Protein AF-A0A800IGM8-F1 (afdb_monomer_lite)

Sequence (60 aa):
MSEARGRRKSGGGRSARQASRAADTVTAPAFITRQLNPFEVLDEAGLELIERNADTILDE

Secondary structure (DSSP, 8-state):
-----------HHHHHHHHHHHHS-----SSPPP-SPPPP-S-HHHHHHHHHHHHHHHH-

Foldseek 3Di:
DDDPPDPPPPDPPVVVVVVVVVVPDDDDPPDDDDPDDDDDPDDPVRVVVVVVVVVVVVVD

Structure (mmCIF, N/CA/C/O backbone):
data_AF-A0A800IGM8-F1
#
_entry.id   AF-A0A800IGM8-F1
#
loop_
_atom_site.group_PDB
_atom_site.id
_atom_site.type_symbol
_atom_site.label_atom_id
_atom_site.label_alt_id
_atom_site.label_comp_id
_atom_site.label_asym_id
_atom_site.label_entity_id
_atom_site.label_seq_id
_atom_site.pdbx_PDB_ins_code
_atom_site.Cartn_x
_atom_site.Cartn_y
_atom_site.Cartn_z
_atom_site.occupancy
_atom_site.B_iso_or_equiv
_atom_site.auth_seq_id
_atom_site.auth_comp_id
_atom_site.auth_asym_id
_atom_site.auth_atom_id
_atom_site.pdbx_PDB_model_num
ATOM 1 N N . MET A 1 1 ? 25.640 19.454 -71.616 1.00 39.66 1 MET A N 1
ATOM 2 C CA . MET A 1 1 ? 26.424 19.909 -70.448 1.00 39.66 1 MET A CA 1
ATOM 3 C C . MET A 1 1 ? 25.604 19.647 -69.195 1.00 39.66 1 MET A C 1
ATOM 5 O O . MET A 1 1 ? 24.749 20.453 -68.858 1.00 39.66 1 MET A O 1
ATOM 9 N N . SER A 1 2 ? 25.781 18.499 -68.549 1.00 45.91 2 SER A N 1
ATOM 10 C CA . SER A 1 2 ? 25.114 18.220 -67.275 1.00 45.91 2 SER A CA 1
ATOM 11 C C . SER A 1 2 ? 2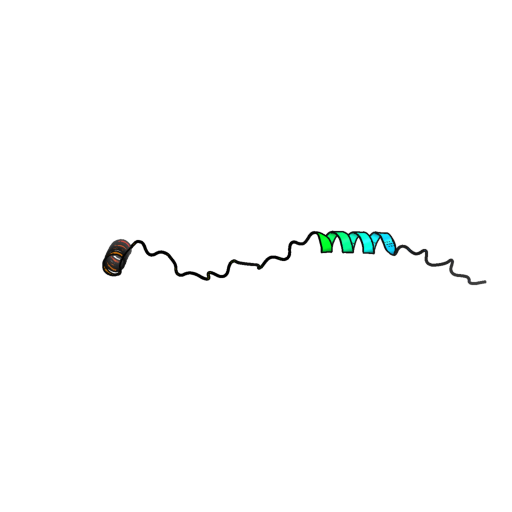6.055 17.423 -66.388 1.00 45.91 2 SER A C 1
ATOM 13 O O . SER A 1 2 ? 26.163 16.209 -66.520 1.00 45.91 2 SER A O 1
ATOM 15 N N . GLU A 1 3 ? 26.723 18.109 -65.473 1.00 44.88 3 GLU A N 1
ATOM 16 C CA . GLU A 1 3 ? 27.356 17.455 -64.336 1.00 44.88 3 GLU A CA 1
ATOM 17 C C . GLU A 1 3 ? 26.837 18.123 -63.070 1.00 44.88 3 GLU A C 1
ATOM 19 O O . GLU A 1 3 ? 27.232 19.228 -62.690 1.00 44.88 3 GLU A O 1
ATOM 24 N N . ALA A 1 4 ? 25.876 17.448 -62.440 1.00 51.03 4 ALA A N 1
ATOM 25 C CA . ALA A 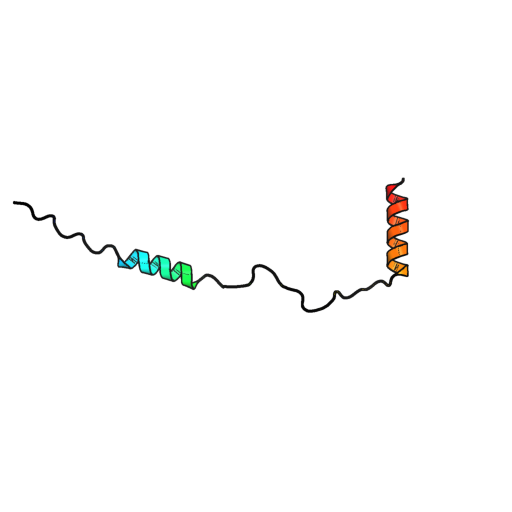1 4 ? 25.412 17.772 -61.106 1.00 51.03 4 ALA A CA 1
ATOM 26 C C . ALA A 1 4 ? 26.591 17.585 -60.141 1.00 51.03 4 ALA A C 1
ATOM 28 O O . ALA A 1 4 ? 26.974 16.465 -59.801 1.00 51.03 4 ALA A O 1
ATOM 29 N N . ARG A 1 5 ? 27.193 18.712 -59.741 1.00 53.53 5 ARG A N 1
ATOM 30 C CA . ARG A 1 5 ? 28.295 18.781 -58.779 1.00 53.53 5 ARG A CA 1
ATOM 31 C C . ARG A 1 5 ? 27.978 17.941 -57.545 1.00 53.53 5 ARG A C 1
ATOM 33 O O . ARG A 1 5 ? 26.938 18.105 -56.910 1.00 53.53 5 ARG A O 1
ATOM 40 N N . GLY A 1 6 ? 28.926 17.060 -57.237 1.00 49.78 6 GLY A N 1
ATOM 41 C CA . GLY A 1 6 ? 28.862 16.038 -56.207 1.00 49.78 6 GLY A CA 1
ATOM 42 C C . GLY A 1 6 ? 28.170 16.480 -54.922 1.00 49.78 6 GLY A C 1
ATOM 43 O O . GLY A 1 6 ? 28.543 17.457 -54.269 1.00 49.78 6 GLY A O 1
ATOM 44 N N . ARG A 1 7 ? 27.177 15.675 -54.553 1.00 53.91 7 ARG A N 1
ATOM 45 C CA . ARG A 1 7 ? 26.496 15.633 -53.262 1.00 53.91 7 ARG A CA 1
ATOM 46 C C . ARG A 1 7 ? 27.546 15.467 -52.156 1.00 53.91 7 ARG A C 1
ATOM 48 O O . ARG A 1 7 ? 27.954 14.356 -51.829 1.00 53.91 7 ARG A O 1
ATOM 55 N N . ARG A 1 8 ? 28.046 16.589 -51.628 1.00 53.84 8 ARG A N 1
ATOM 56 C CA . ARG A 1 8 ? 29.036 16.627 -50.544 1.00 53.84 8 ARG A CA 1
ATOM 57 C C . ARG A 1 8 ? 28.506 15.817 -49.357 1.00 53.84 8 ARG A C 1
ATOM 59 O O . ARG A 1 8 ? 27.407 16.072 -48.871 1.00 53.84 8 ARG A O 1
ATOM 66 N N . LYS A 1 9 ? 29.309 14.843 -48.917 1.00 55.69 9 LYS A N 1
ATOM 67 C CA . LYS A 1 9 ? 29.161 14.017 -47.708 1.00 55.69 9 LYS A CA 1
ATOM 68 C C . LYS A 1 9 ? 28.852 14.875 -46.465 1.00 55.69 9 LYS A C 1
ATOM 70 O O . LYS A 1 9 ? 29.742 15.169 -45.679 1.00 55.69 9 LYS A O 1
ATOM 75 N N . SER A 1 10 ? 27.592 15.229 -46.229 1.00 56.56 10 SER A N 1
ATOM 76 C CA . SER A 1 10 ? 27.116 15.774 -44.944 1.00 56.56 10 SER A CA 1
ATOM 77 C C . SER A 1 10 ? 26.617 14.640 -44.029 1.00 56.56 10 SER A C 1
ATOM 79 O O . SER A 1 10 ? 25.510 14.673 -43.503 1.00 56.56 10 SER A O 1
ATOM 81 N N . GL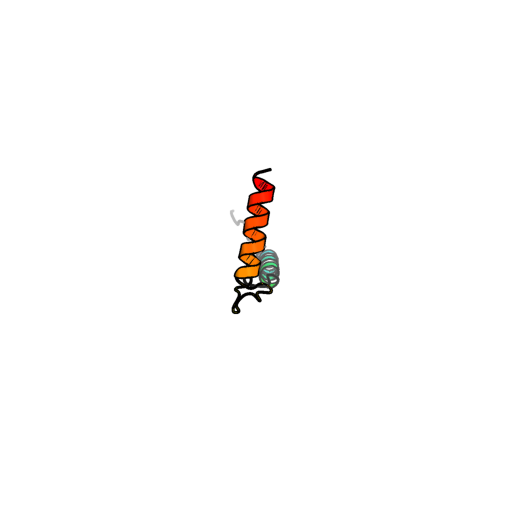Y A 1 11 ? 27.395 13.554 -43.930 1.00 59.25 11 GLY A N 1
ATOM 82 C CA . GLY A 1 11 ? 26.951 12.294 -43.311 1.00 59.25 11 GLY A CA 1
ATOM 83 C C . GLY A 1 11 ? 27.512 11.995 -41.917 1.00 59.25 11 GLY A C 1
ATOM 84 O O . GLY A 1 11 ? 26.912 11.214 -41.191 1.00 59.25 11 GLY A O 1
ATOM 85 N N . GLY A 1 12 ? 28.639 12.603 -41.523 1.00 66.56 12 GLY A N 1
ATOM 86 C CA . GLY A 1 12 ? 29.390 12.176 -40.327 1.00 66.56 12 GLY A CA 1
ATOM 87 C C . GLY A 1 12 ? 28.992 12.859 -39.014 1.00 66.56 12 GLY A C 1
ATOM 88 O O . GLY A 1 12 ? 28.981 12.235 -37.961 1.00 66.56 12 GLY A O 1
ATOM 89 N N . GLY A 1 13 ? 28.617 14.142 -39.053 1.00 81.44 13 GLY A N 1
ATOM 90 C CA . GLY A 1 13 ? 28.257 14.869 -37.827 1.00 81.44 13 GLY A CA 1
ATOM 91 C C . GLY A 1 13 ? 26.930 14.398 -37.226 1.00 81.44 13 GLY A C 1
ATOM 92 O O . GLY A 1 13 ? 26.770 14.344 -36.009 1.00 81.44 13 GLY A O 1
ATOM 93 N N . ARG A 1 14 ? 25.970 14.021 -38.080 1.00 80.88 14 ARG A N 1
ATOM 94 C CA . ARG A 1 14 ? 24.661 13.516 -37.648 1.00 80.88 14 ARG A CA 1
ATOM 95 C C . ARG A 1 14 ? 24.772 12.134 -37.011 1.00 80.88 14 ARG A C 1
ATOM 97 O O . ARG A 1 14 ? 24.144 11.912 -35.981 1.00 80.88 14 ARG A O 1
ATOM 104 N N . SER A 1 15 ? 25.568 11.239 -37.598 1.00 83.06 15 SER A N 1
ATOM 105 C CA . SER A 1 15 ? 25.784 9.900 -37.046 1.00 83.06 15 SER A CA 1
ATOM 106 C C . SER A 1 15 ? 26.500 9.965 -35.698 1.00 83.06 15 SER A C 1
ATOM 108 O O . SER A 1 15 ? 26.053 9.316 -34.761 1.00 83.06 15 SER A O 1
ATOM 110 N N . ALA A 1 16 ? 27.519 10.819 -35.554 1.00 83.88 16 ALA A N 1
ATOM 111 C CA . ALA A 1 16 ? 28.209 11.027 -34.280 1.00 83.88 16 ALA A CA 1
ATOM 112 C C . ALA A 1 16 ? 27.269 11.557 -33.180 1.00 83.88 16 ALA A C 1
ATOM 114 O O . ALA A 1 16 ? 27.280 11.052 -32.062 1.00 83.88 16 ALA A O 1
ATOM 115 N N . ARG A 1 17 ? 26.393 12.520 -33.509 1.00 83.12 17 ARG A N 1
ATOM 116 C CA . ARG A 1 17 ? 25.373 13.044 -32.575 1.00 83.12 17 ARG A CA 1
ATOM 117 C C . ARG A 1 17 ? 24.293 12.017 -32.222 1.00 83.12 17 ARG A C 1
ATOM 119 O O . ARG A 1 17 ? 23.743 12.066 -31.128 1.00 83.12 17 ARG A O 1
ATOM 126 N N . GLN A 1 18 ? 23.939 11.121 -33.147 1.00 82.94 18 GLN A N 1
ATOM 127 C CA . GLN A 1 18 ? 23.031 10.009 -32.846 1.00 82.94 18 GLN A CA 1
ATOM 128 C C . GLN A 1 18 ? 23.700 8.983 -31.930 1.00 82.94 18 GLN A C 1
ATOM 130 O O . GLN A 1 18 ? 23.076 8.553 -30.966 1.00 82.94 18 GLN A O 1
ATOM 135 N N . ALA A 1 19 ? 24.960 8.638 -32.198 1.00 81.56 19 ALA A N 1
ATOM 136 C CA . ALA A 1 19 ? 25.725 7.698 -31.388 1.00 81.56 19 ALA A CA 1
ATOM 137 C C . ALA A 1 19 ? 25.938 8.212 -29.957 1.00 81.56 19 ALA A C 1
ATOM 139 O O . ALA A 1 19 ? 25.740 7.452 -29.018 1.00 81.56 19 ALA A O 1
ATOM 140 N N . SER A 1 20 ? 26.249 9.503 -29.776 1.00 81.31 20 SER A N 1
ATOM 141 C CA . SER A 1 20 ? 26.407 10.085 -28.436 1.00 81.31 20 SER A CA 1
ATOM 142 C C . SER A 1 20 ? 25.105 10.036 -27.629 1.00 81.31 20 SER A C 1
ATOM 144 O O . SER A 1 20 ? 25.110 9.627 -26.479 1.00 81.31 20 SER A O 1
ATOM 146 N N . ARG A 1 21 ? 23.960 10.354 -28.253 1.00 80.25 21 ARG A N 1
ATOM 147 C CA . ARG A 1 21 ? 22.643 10.258 -27.595 1.00 80.25 21 ARG A CA 1
ATOM 148 C C . ARG A 1 21 ? 22.263 8.830 -27.207 1.00 80.25 21 ARG A C 1
ATOM 150 O O . ARG A 1 21 ? 21.559 8.654 -26.223 1.00 80.25 21 ARG A O 1
ATOM 157 N N . ALA A 1 22 ? 22.681 7.840 -27.993 1.00 76.38 22 ALA A N 1
ATOM 158 C CA . ALA A 1 22 ? 22.429 6.431 -27.701 1.00 76.38 22 ALA A CA 1
ATOM 159 C C . ALA A 1 22 ? 23.381 5.867 -26.632 1.00 76.38 22 ALA A C 1
ATOM 161 O O . ALA A 1 22 ? 23.029 4.907 -25.955 1.00 76.38 22 ALA A O 1
ATOM 162 N N . ALA A 1 23 ? 24.574 6.448 -26.480 1.00 71.25 23 ALA A N 1
ATOM 163 C CA . ALA A 1 23 ? 25.559 6.017 -25.491 1.00 71.25 23 ALA A CA 1
ATOM 164 C C . ALA A 1 23 ? 25.191 6.440 -24.056 1.00 71.25 23 ALA A C 1
ATOM 166 O O . ALA A 1 23 ? 25.525 5.726 -23.116 1.00 71.25 23 ALA A O 1
ATOM 167 N N . ASP A 1 24 ? 24.471 7.555 -23.893 1.00 65.81 24 ASP A N 1
ATOM 168 C CA . ASP A 1 24 ? 24.167 8.141 -22.577 1.00 65.81 24 ASP A CA 1
ATOM 169 C C . ASP A 1 24 ? 22.873 7.613 -21.926 1.00 65.81 24 ASP A C 1
ATOM 171 O O . ASP A 1 24 ? 22.528 7.998 -20.807 1.00 65.81 24 ASP A O 1
ATOM 175 N N . THR A 1 25 ? 22.124 6.726 -22.590 1.00 71.88 25 THR A N 1
ATOM 176 C CA . THR A 1 25 ? 20.924 6.128 -21.990 1.00 71.88 25 THR A CA 1
ATOM 177 C C . THR A 1 25 ? 21.299 4.954 -21.096 1.00 71.88 25 THR A C 1
ATOM 179 O O . THR A 1 25 ? 21.537 3.840 -21.569 1.00 71.88 25 THR A O 1
ATOM 182 N N . VAL A 1 26 ? 21.310 5.196 -19.784 1.00 74.81 26 VAL A N 1
ATOM 183 C CA . VAL A 1 26 ? 21.395 4.140 -18.770 1.00 74.81 26 VAL A CA 1
ATOM 184 C C . VAL A 1 26 ? 20.228 3.177 -18.984 1.00 74.81 26 VAL A C 1
ATOM 186 O O . VAL A 1 26 ? 19.066 3.530 -18.794 1.00 74.81 26 VAL A O 1
ATOM 189 N N . THR A 1 27 ? 20.541 1.956 -19.412 1.00 81.12 27 THR A N 1
ATOM 190 C CA . THR A 1 27 ? 19.539 0.902 -19.579 1.00 81.12 27 THR A CA 1
ATOM 191 C C . THR A 1 27 ? 19.281 0.287 -18.211 1.00 81.12 27 THR A C 1
ATOM 193 O O . THR A 1 27 ? 20.029 -0.576 -17.760 1.00 81.12 27 THR A O 1
ATOM 196 N N . ALA A 1 28 ? 18.247 0.773 -17.532 1.00 84.56 28 ALA A N 1
ATOM 197 C CA . ALA A 1 28 ? 17.760 0.210 -16.281 1.00 84.56 28 ALA A CA 1
ATOM 198 C C . ALA A 1 28 ? 16.324 -0.305 -16.462 1.00 84.56 28 ALA A C 1
ATOM 200 O O . ALA A 1 28 ? 15.593 0.197 -17.322 1.00 84.56 28 ALA A O 1
ATOM 201 N N . PRO A 1 29 ? 15.894 -1.293 -15.661 1.00 88.88 29 PRO A N 1
ATOM 202 C CA . PRO A 1 29 ? 14.489 -1.668 -15.592 1.00 88.88 29 PRO A CA 1
ATOM 203 C C . PRO A 1 29 ? 13.619 -0.461 -15.227 1.00 88.88 29 PRO A C 1
ATOM 205 O O . PRO A 1 29 ? 14.017 0.378 -14.421 1.00 88.88 29 PRO A O 1
ATOM 208 N N . ALA A 1 30 ? 12.407 -0.401 -15.781 1.00 90.50 30 ALA A N 1
ATOM 209 C CA . ALA A 1 30 ? 11.469 0.687 -15.499 1.00 90.50 30 ALA A CA 1
ATOM 210 C C . ALA A 1 30 ? 11.009 0.720 -14.029 1.00 90.50 30 ALA A C 1
ATOM 212 O O . ALA A 1 30 ? 10.589 1.763 -13.536 1.00 90.50 30 ALA A O 1
ATOM 213 N N . PHE A 1 31 ? 11.076 -0.416 -13.330 1.00 94.19 31 PHE A N 1
ATOM 214 C CA . PHE A 1 31 ? 10.683 -0.548 -11.932 1.00 9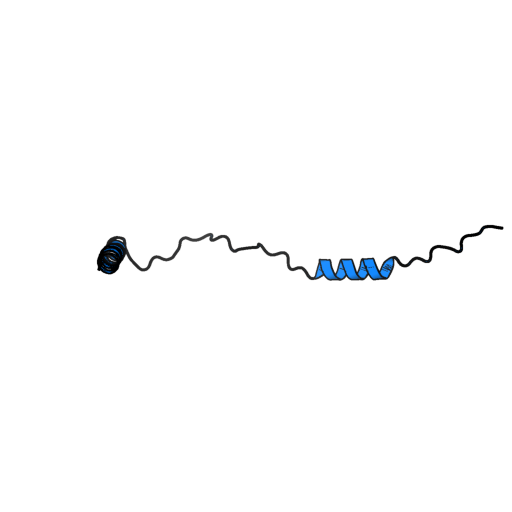4.19 31 PHE A CA 1
ATOM 215 C C . PHE A 1 31 ? 11.467 -1.662 -11.230 1.00 94.19 31 PHE A C 1
ATOM 217 O O . PHE A 1 31 ? 12.001 -2.577 -11.860 1.00 94.19 31 PHE A O 1
ATOM 224 N N . ILE A 1 32 ? 11.498 -1.596 -9.899 1.00 95.00 32 ILE A N 1
ATOM 225 C CA . ILE A 1 32 ? 12.048 -2.655 -9.052 1.00 95.00 32 ILE A CA 1
ATOM 226 C C . ILE A 1 32 ? 11.039 -3.802 -8.971 1.00 95.00 32 ILE A C 1
ATOM 228 O O . ILE A 1 32 ? 9.879 -3.594 -8.623 1.00 95.00 32 ILE A O 1
ATOM 232 N N . THR A 1 33 ? 11.497 -5.024 -9.230 1.00 95.25 33 THR A N 1
ATOM 233 C CA . THR A 1 33 ? 10.742 -6.241 -8.904 1.00 95.25 33 THR A CA 1
ATOM 234 C C . THR A 1 33 ? 11.145 -6.697 -7.505 1.00 95.25 33 THR A C 1
ATOM 236 O O . THR A 1 33 ? 12.319 -6.990 -7.274 1.00 95.25 33 THR A O 1
ATOM 239 N N . ARG A 1 34 ? 10.203 -6.732 -6.554 1.00 96.75 34 ARG A N 1
ATOM 240 C CA . ARG A 1 34 ? 10.495 -7.222 -5.198 1.00 96.75 34 ARG A CA 1
ATOM 241 C C . ARG A 1 34 ? 10.796 -8.718 -5.239 1.00 96.75 34 ARG A C 1
ATOM 243 O O . ARG A 1 34 ? 10.028 -9.487 -5.800 1.00 96.75 34 ARG A O 1
ATOM 250 N N . GLN A 1 35 ? 11.896 -9.109 -4.606 1.00 97.12 35 GLN A N 1
ATOM 251 C CA . GLN A 1 35 ? 12.277 -10.513 -4.408 1.00 97.12 35 GLN A CA 1
ATOM 252 C C . GLN A 1 35 ? 11.972 -11.016 -2.990 1.00 97.12 35 GLN A C 1
ATOM 254 O O . GLN A 1 35 ? 12.148 -12.194 -2.703 1.00 97.12 35 GLN A O 1
ATOM 259 N N . LEU A 1 36 ? 11.540 -10.119 -2.102 1.00 97.00 36 LEU A N 1
ATOM 260 C CA . LEU A 1 36 ? 11.268 -10.382 -0.695 1.00 97.00 36 LEU A CA 1
ATOM 261 C C . LEU A 1 36 ? 9.856 -9.933 -0.331 1.00 97.00 36 LEU A C 1
ATOM 263 O O . LEU A 1 36 ? 9.333 -8.970 -0.905 1.00 97.00 36 LEU A O 1
ATOM 267 N N . ASN A 1 37 ? 9.272 -10.630 0.639 1.00 97.19 37 ASN A N 1
ATOM 268 C CA . ASN A 1 37 ? 7.967 -10.284 1.181 1.00 97.19 37 ASN A CA 1
ATOM 269 C C . ASN A 1 37 ? 8.044 -8.975 1.978 1.00 97.19 37 ASN A C 1
ATOM 271 O O . ASN A 1 37 ? 9.091 -8.682 2.565 1.00 97.19 37 ASN A O 1
ATOM 275 N N . PRO A 1 38 ? 6.958 -8.184 2.019 1.00 96.31 38 PRO A N 1
ATOM 276 C CA . PRO A 1 38 ? 6.871 -7.038 2.913 1.00 96.31 38 PRO A CA 1
ATOM 277 C C . PRO A 1 38 ? 7.139 -7.444 4.365 1.00 96.31 38 PRO A C 1
ATOM 279 O O . PRO A 1 38 ? 6.836 -8.560 4.779 1.00 96.31 38 PRO A O 1
ATOM 282 N N . PHE A 1 39 ? 7.708 -6.521 5.134 1.00 97.75 39 PHE A N 1
ATOM 283 C CA . PHE A 1 39 ? 7.790 -6.680 6.578 1.00 97.75 39 PHE A CA 1
ATOM 284 C C . PHE A 1 39 ? 6.473 -6.212 7.197 1.00 97.75 39 PHE A C 1
ATOM 286 O O . PHE A 1 39 ? 6.107 -5.044 7.050 1.00 97.75 39 PHE A O 1
ATOM 293 N N . GLU A 1 40 ? 5.772 -7.122 7.865 1.00 97.44 40 GLU A N 1
ATOM 294 C CA . GLU A 1 40 ? 4.498 -6.840 8.522 1.00 97.44 40 GLU A CA 1
ATOM 295 C C . GLU A 1 40 ? 4.733 -6.499 9.994 1.00 97.44 40 GLU A C 1
ATOM 297 O O . GLU A 1 40 ? 5.420 -7.218 10.717 1.00 97.44 40 GLU A O 1
ATOM 302 N N . VAL A 1 41 ? 4.204 -5.349 10.416 1.00 98.06 41 VAL A N 1
ATOM 303 C CA . VAL A 1 41 ? 4.371 -4.819 11.782 1.00 98.06 41 VAL A CA 1
ATOM 304 C C . VAL A 1 41 ? 3.182 -5.184 12.674 1.00 98.06 41 VAL A C 1
ATOM 306 O O . VAL A 1 41 ? 3.300 -5.176 13.896 1.00 98.06 41 VAL A O 1
ATOM 309 N N . LEU A 1 42 ? 2.039 -5.486 12.057 1.00 98.12 42 LEU A N 1
ATOM 310 C CA . LEU A 1 42 ? 0.804 -5.883 12.719 1.00 98.12 42 LEU A CA 1
ATOM 311 C C . LEU A 1 42 ? 0.522 -7.348 12.408 1.00 98.12 42 LEU A C 1
ATOM 313 O O . LEU A 1 42 ? 0.852 -7.825 11.324 1.00 98.12 42 LEU A O 1
ATOM 317 N N . ASP A 1 43 ? -0.086 -8.033 13.365 1.00 97.81 43 ASP A N 1
ATOM 318 C CA . ASP A 1 43 ? -0.678 -9.346 13.159 1.00 97.81 43 ASP A CA 1
ATOM 319 C C . ASP A 1 43 ? -2.135 -9.218 12.684 1.00 97.81 43 ASP A C 1
ATOM 321 O O . ASP A 1 43 ? -2.688 -8.120 12.590 1.00 97.81 43 ASP A O 1
ATOM 325 N N . GLU A 1 44 ? -2.768 -10.357 12.403 1.00 98.06 44 GLU A N 1
ATOM 326 C CA . GLU A 1 44 ? -4.145 -10.413 11.900 1.00 98.06 44 GLU A CA 1
ATOM 327 C C . GLU A 1 44 ? -5.136 -9.691 12.826 1.00 98.06 44 GLU A C 1
ATOM 329 O O . GLU A 1 44 ? -5.970 -8.912 12.376 1.00 98.06 44 GLU A O 1
ATOM 334 N N . ALA A 1 45 ? -5.012 -9.894 14.141 1.00 98.12 45 ALA A N 1
ATOM 335 C CA . ALA A 1 45 ? -5.894 -9.260 15.118 1.00 98.12 45 ALA A CA 1
ATOM 336 C C . ALA A 1 45 ? -5.727 -7.730 15.139 1.00 98.12 45 ALA A C 1
ATOM 338 O O . ALA A 1 45 ? -6.708 -6.996 15.300 1.00 98.12 45 ALA A O 1
ATOM 339 N N . GLY A 1 46 ? -4.493 -7.240 14.978 1.00 98.56 46 GLY A N 1
ATOM 340 C CA . GLY A 1 46 ? -4.199 -5.817 14.847 1.00 98.56 46 GLY A CA 1
ATOM 341 C C . GLY A 1 46 ? -4.779 -5.207 13.570 1.00 98.56 46 GLY A C 1
ATOM 342 O O . GLY A 1 46 ? -5.311 -4.096 13.624 1.00 98.56 46 GLY A O 1
ATOM 343 N N . LEU A 1 47 ? -4.720 -5.930 12.449 1.00 98.44 47 LEU A N 1
ATOM 344 C CA . LEU A 1 47 ? -5.331 -5.504 11.186 1.00 98.44 47 LEU A CA 1
ATOM 345 C C . LEU A 1 47 ? -6.855 -5.421 11.311 1.00 98.44 47 LEU A C 1
ATOM 347 O O . LEU A 1 47 ? -7.424 -4.359 11.059 1.00 98.44 47 LEU A O 1
ATOM 351 N N . GLU A 1 48 ? -7.494 -6.476 11.818 1.00 98.56 48 GLU A N 1
ATOM 352 C CA . GLU A 1 48 ? -8.951 -6.533 11.986 1.00 98.56 48 GLU A CA 1
ATOM 353 C C . GLU A 1 48 ? -9.465 -5.406 12.901 1.00 98.56 48 GLU A C 1
ATOM 355 O O . GLU A 1 48 ? -10.523 -4.818 12.673 1.00 98.56 48 GLU A O 1
ATOM 360 N N . LEU A 1 49 ? -8.705 -5.055 13.946 1.00 98.62 49 LEU A N 1
ATOM 361 C CA . LEU A 1 49 ? -9.046 -3.927 14.810 1.00 98.62 49 LEU A CA 1
ATOM 362 C C . LEU A 1 49 ? -9.062 -2.596 14.049 1.00 98.62 49 LEU A C 1
ATOM 364 O O . LEU A 1 49 ? -9.976 -1.797 14.256 1.00 98.62 49 LEU A O 1
ATOM 368 N N . ILE A 1 50 ? -8.059 -2.343 13.205 1.00 98.31 50 ILE A N 1
ATOM 369 C CA . ILE A 1 50 ? -8.002 -1.114 12.406 1.00 98.31 50 ILE A CA 1
ATOM 370 C C . ILE A 1 50 ? -9.158 -1.079 11.408 1.00 98.31 50 ILE A C 1
ATOM 372 O O . ILE A 1 50 ? -9.801 -0.039 11.283 1.00 98.31 50 ILE A O 1
ATOM 376 N N . GLU A 1 51 ? -9.450 -2.198 10.749 1.00 98.31 51 GLU A N 1
ATOM 377 C CA . GLU A 1 51 ? -10.535 -2.304 9.768 1.00 98.31 51 GLU A CA 1
ATOM 378 C C . GLU A 1 51 ? -11.901 -2.010 10.396 1.00 98.31 51 GLU A C 1
ATOM 380 O O . GLU A 1 51 ? -12.595 -1.105 9.940 1.00 98.31 51 GLU A O 1
ATOM 385 N N . ARG A 1 52 ? -12.245 -2.652 11.521 1.00 98.38 52 ARG A N 1
ATOM 386 C CA . ARG A 1 52 ? -13.521 -2.384 12.216 1.00 98.38 52 ARG A CA 1
ATOM 387 C C . ARG A 1 52 ? -13.664 -0.927 12.657 1.00 98.38 52 ARG A C 1
ATOM 389 O O . ARG A 1 52 ? -14.756 -0.361 12.611 1.00 98.38 52 ARG A O 1
ATOM 396 N N . ASN A 1 53 ? -12.570 -0.320 13.117 1.00 98.44 53 ASN A N 1
ATOM 397 C CA . ASN A 1 53 ? -12.580 1.086 13.513 1.00 98.44 53 ASN A CA 1
ATOM 398 C C . ASN A 1 53 ? -12.768 1.998 12.294 1.00 98.44 53 ASN A C 1
ATOM 400 O O . ASN A 1 53 ? -13.481 2.992 12.392 1.00 98.44 53 ASN A O 1
ATOM 404 N N . ALA A 1 54 ? -12.142 1.666 11.162 1.00 98.56 54 ALA A N 1
ATOM 405 C CA . ALA A 1 54 ? -12.309 2.406 9.918 1.00 98.56 54 ALA A CA 1
ATOM 406 C C . ALA A 1 54 ? -13.760 2.348 9.424 1.00 98.56 54 ALA A C 1
ATOM 408 O O . ALA A 1 54 ? -14.311 3.399 9.104 1.00 98.56 54 ALA A O 1
ATOM 409 N N . ASP A 1 55 ? -14.385 1.168 9.440 1.00 98.31 55 ASP A N 1
ATOM 410 C CA . ASP A 1 55 ? -15.801 1.003 9.087 1.00 98.31 55 ASP A CA 1
ATOM 411 C C . ASP A 1 55 ? -16.694 1.869 9.981 1.00 98.31 55 ASP A C 1
ATOM 413 O O . ASP A 1 55 ? -17.507 2.646 9.490 1.00 98.31 55 ASP A O 1
ATOM 417 N N . THR A 1 56 ? -16.463 1.819 11.297 1.00 98.19 56 THR A N 1
ATOM 418 C CA . THR A 1 56 ? -17.224 2.623 12.266 1.00 98.19 56 THR A CA 1
ATOM 419 C C . THR A 1 56 ? -17.124 4.120 11.963 1.00 98.19 56 THR A C 1
ATOM 421 O O . THR A 1 56 ? -18.129 4.816 11.983 1.00 98.19 56 THR A O 1
ATOM 424 N N . ILE A 1 57 ? -15.922 4.621 11.657 1.00 98.06 57 ILE A N 1
ATOM 425 C CA . ILE A 1 57 ? -15.697 6.045 11.357 1.00 98.06 57 ILE A CA 1
ATOM 426 C C . ILE A 1 57 ? -16.356 6.461 10.03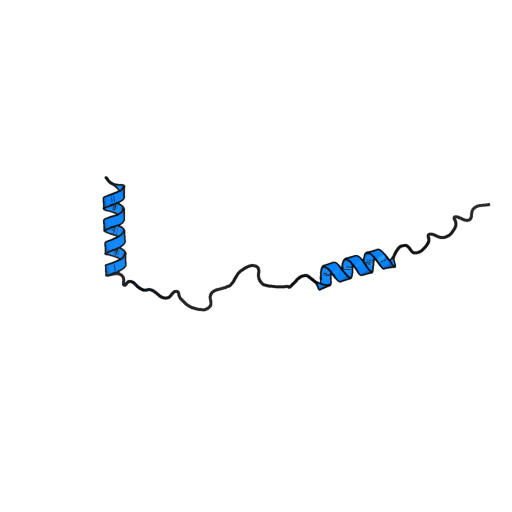6 1.00 98.06 57 ILE A C 1
ATOM 428 O O . ILE A 1 57 ? -16.745 7.616 9.893 1.00 98.06 57 ILE A O 1
ATOM 432 N N . LEU A 1 58 ? -16.431 5.564 9.051 1.00 97.75 58 LEU A N 1
ATOM 433 C CA . LEU A 1 58 ? -17.023 5.864 7.744 1.00 97.75 58 LEU A CA 1
ATOM 434 C C . LEU A 1 58 ? -18.556 5.838 7.757 1.00 97.75 58 LEU A C 1
ATOM 436 O O . LEU A 1 58 ? -19.165 6.463 6.888 1.00 97.75 58 LEU A O 1
ATOM 440 N N . ASP A 1 59 ? -19.156 5.127 8.711 1.00 94.75 59 ASP A N 1
ATOM 441 C CA . ASP A 1 59 ? -20.608 5.047 8.888 1.00 94.75 59 ASP A CA 1
ATOM 442 C C . ASP A 1 59 ? -21.208 6.251 9.654 1.00 94.75 59 ASP A C 1
ATOM 444 O O . ASP A 1 59 ? -22.424 6.458 9.596 1.00 94.75 59 ASP A O 1
ATOM 448 N N . GLU A 1 60 ? -20.384 7.041 10.358 1.00 66.62 60 GLU A N 1
ATOM 449 C CA . GLU A 1 60 ? -20.769 8.263 11.101 1.00 66.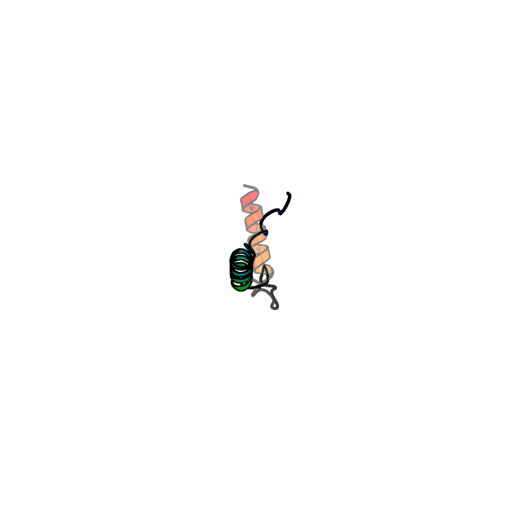62 60 GLU A CA 1
ATOM 450 C C . GLU A 1 60 ? -20.816 9.532 10.226 1.00 66.62 60 GLU A C 1
ATOM 452 O O . GLU A 1 60 ? -21.788 10.314 10.387 1.00 66.62 60 GLU A O 1
#

Radius of gyration: 31.87 Å; chains: 1; bounding box: 50×30×86 Å

pLDDT: mean 82.8, std 17.73, range [39.66, 98.62]